Protein AF-A0A7W0WMK8-F1 (afdb_monomer)

Solvent-accessible surface area (backbone atoms only — not comparable to full-atom values): 5780 Å² total; per-residue (Å²): 78,95,92,75,73,55,84,86,83,89,82,89,73,63,17,77,85,85,34,72,88,51,81,57,63,51,68,38,28,40,67,41,52,41,72,72,37,47,83,44,82,88,48,75,66,44,80,40,58,41,63,18,40,52,101,86,43,31,18,86,70,71,33,41,51,69,60,45,53,73,53,32,81,36,51,74,42,69,26,87,66,68,61,69,58,66,74,58,83,79,88,130

Structure (mmCIF, N/CA/C/O backbone):
data_AF-A0A7W0WMK8-F1
#
_entry.id   AF-A0A7W0WMK8-F1
#
loop_
_atom_site.group_PDB
_atom_site.id
_atom_site.type_symbol
_atom_site.label_atom_id
_atom_site.label_alt_id
_atom_site.label_comp_id
_atom_site.label_asym_id
_atom_site.label_entity_id
_atom_site.label_seq_id
_atom_site.pdbx_PDB_ins_code
_atom_site.Cartn_x
_atom_site.Cartn_y
_atom_site.Cartn_z
_atom_site.occupancy
_atom_site.B_iso_or_equiv
_atom_site.auth_seq_id
_atom_site.auth_comp_id
_atom_site.auth_asym_id
_atom_site.auth_atom_id
_atom_site.pdbx_PDB_model_num
ATOM 1 N N . ALA A 1 1 ? -4.040 -7.134 18.610 1.00 60.41 1 ALA A N 1
ATOM 2 C CA . ALA A 1 1 ? -5.401 -7.709 18.603 1.00 60.41 1 ALA A CA 1
ATOM 3 C C . ALA A 1 1 ? -5.991 -7.874 20.006 1.00 60.41 1 ALA A C 1
ATOM 5 O O . ALA A 1 1 ? -6.897 -7.135 20.343 1.00 60.41 1 ALA A O 1
ATOM 6 N N . ARG A 1 2 ? -5.496 -8.777 20.873 1.00 66.19 2 ARG A N 1
ATOM 7 C CA . ARG A 1 2 ? -6.208 -9.127 22.127 1.00 66.19 2 ARG A CA 1
ATOM 8 C C . ARG A 1 2 ? -6.420 -7.971 23.125 1.00 66.19 2 ARG A C 1
ATOM 10 O O . ARG A 1 2 ? -7.390 -8.007 23.866 1.00 66.19 2 ARG A O 1
ATOM 17 N N . ALA A 1 3 ? -5.536 -6.971 23.135 1.00 76.12 3 ALA A N 1
ATOM 18 C CA . ALA A 1 3 ? -5.663 -5.795 24.000 1.00 76.12 3 ALA A CA 1
ATOM 19 C C . ALA A 1 3 ? -6.613 -4.715 23.445 1.00 76.12 3 ALA A C 1
ATOM 21 O O . ALA A 1 3 ? -7.209 -3.985 24.225 1.00 76.12 3 ALA A O 1
ATOM 22 N N . THR A 1 4 ? -6.754 -4.614 22.118 1.00 81.06 4 THR A N 1
ATOM 23 C CA . THR A 1 4 ? -7.455 -3.501 21.449 1.00 81.06 4 THR A CA 1
ATOM 24 C C . THR A 1 4 ? -8.718 -3.921 20.701 1.00 81.06 4 THR A C 1
ATOM 26 O O . THR A 1 4 ? -9.509 -3.073 20.323 1.00 81.06 4 THR A O 1
ATOM 29 N N . GLY A 1 5 ? -8.904 -5.214 20.431 1.00 86.50 5 GLY A N 1
ATOM 30 C CA . GLY A 1 5 ? -9.923 -5.707 19.501 1.00 86.50 5 GLY A CA 1
ATOM 31 C C . GLY A 1 5 ? -9.573 -5.512 18.020 1.00 86.50 5 GLY A C 1
ATOM 32 O O . GLY A 1 5 ? -10.287 -6.038 17.177 1.00 86.50 5 GLY A O 1
ATOM 33 N N . ALA A 1 6 ? -8.465 -4.831 17.697 1.00 85.19 6 ALA A N 1
ATOM 34 C CA . ALA A 1 6 ? -8.078 -4.564 16.312 1.00 85.19 6 ALA A CA 1
ATOM 35 C C . ALA A 1 6 ? -7.773 -5.856 15.537 1.00 85.19 6 ALA A C 1
ATOM 37 O O . ALA A 1 6 ? -7.081 -6.754 16.049 1.00 85.19 6 ALA A O 1
ATOM 38 N N . ILE A 1 7 ? -8.270 -5.906 14.302 1.00 90.19 7 ILE A N 1
ATOM 39 C CA . ILE A 1 7 ? -8.059 -6.982 13.333 1.00 90.19 7 ILE A CA 1
ATOM 40 C C . ILE A 1 7 ? -6.988 -6.520 12.348 1.00 90.19 7 ILE A C 1
ATOM 42 O O . ILE A 1 7 ? -6.994 -5.374 11.916 1.00 90.19 7 ILE A O 1
ATOM 46 N N . PHE A 1 8 ? -6.059 -7.413 12.018 1.00 88.94 8 PHE A N 1
ATOM 47 C CA . PHE A 1 8 ? -4.967 -7.124 11.096 1.00 88.94 8 PHE A CA 1
ATOM 48 C C . PHE A 1 8 ? -4.979 -8.135 9.960 1.00 88.94 8 PHE A C 1
ATOM 50 O O . PHE A 1 8 ? -5.129 -9.336 10.197 1.00 88.94 8 PHE A O 1
ATOM 57 N N . GLU A 1 9 ? -4.766 -7.641 8.748 1.00 93.19 9 GLU A N 1
ATOM 58 C CA . GLU A 1 9 ? -4.561 -8.442 7.550 1.00 93.19 9 GLU A CA 1
ATOM 59 C C . GLU A 1 9 ? -3.207 -8.084 6.937 1.00 93.19 9 GLU A C 1
ATOM 61 O O . GLU A 1 9 ? -2.864 -6.910 6.814 1.00 93.19 9 GLU A O 1
ATOM 66 N N . LEU A 1 10 ? -2.436 -9.101 6.549 1.00 93.00 10 LEU A N 1
ATOM 67 C CA . LEU A 1 10 ? -1.212 -8.908 5.780 1.00 93.00 10 LEU A CA 1
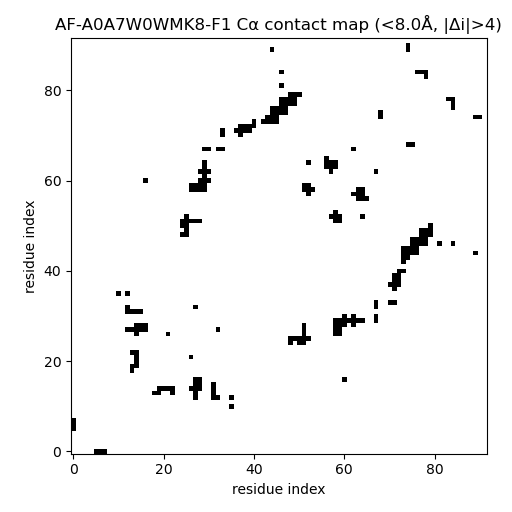ATOM 68 C C . LEU A 1 10 ? -1.527 -9.052 4.288 1.00 93.00 10 LEU A C 1
ATOM 70 O O . LEU A 1 10 ? -1.857 -10.145 3.828 1.00 93.00 10 LEU A O 1
ATOM 74 N N . ILE A 1 11 ? -1.369 -7.967 3.534 1.00 94.81 11 ILE A N 1
ATOM 75 C CA . ILE A 1 11 ? -1.574 -7.946 2.083 1.00 94.81 11 ILE A CA 1
ATOM 76 C C . ILE A 1 11 ? -0.218 -8.114 1.401 1.00 94.81 11 ILE A C 1
ATOM 78 O O . ILE A 1 11 ? 0.646 -7.242 1.480 1.00 94.81 11 ILE A O 1
ATOM 82 N N . ALA A 1 12 ? -0.014 -9.247 0.732 1.00 93.69 12 ALA A N 1
ATOM 83 C CA . ALA A 1 12 ? 1.213 -9.495 -0.015 1.00 93.69 12 ALA A CA 1
ATOM 84 C C . ALA A 1 12 ? 1.181 -8.759 -1.364 1.00 93.69 12 ALA A C 1
ATOM 86 O O . ALA A 1 12 ? 0.339 -9.048 -2.215 1.00 93.69 12 ALA A O 1
ATOM 87 N N . VAL A 1 13 ? 2.129 -7.845 -1.578 1.00 95.81 13 VAL A N 1
ATOM 88 C CA . VAL A 1 13 ? 2.275 -7.086 -2.828 1.00 95.81 13 VAL A CA 1
ATOM 89 C C . VAL A 1 13 ? 3.500 -7.585 -3.588 1.00 95.81 13 VAL A C 1
ATOM 91 O O . VAL A 1 13 ? 4.594 -7.684 -3.035 1.00 95.81 13 VAL A O 1
ATOM 94 N N . SER A 1 14 ? 3.320 -7.924 -4.865 1.00 95.31 14 SER A N 1
ATOM 95 C CA . SER A 1 14 ? 4.426 -8.350 -5.730 1.00 95.31 14 SER A CA 1
ATOM 96 C C . SER A 1 14 ? 5.161 -7.143 -6.302 1.00 95.31 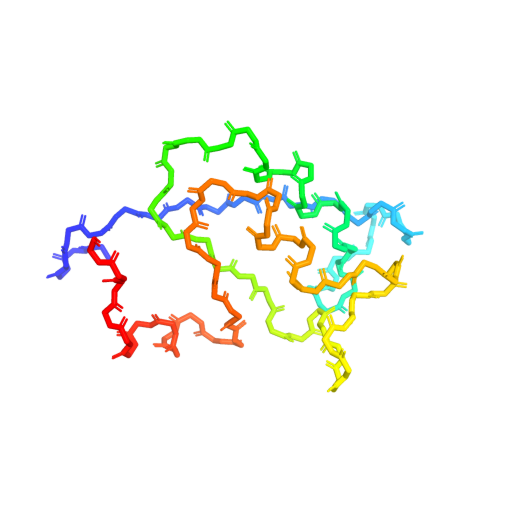14 SER A C 1
ATOM 98 O O . SER A 1 14 ? 4.532 -6.197 -6.771 1.00 95.31 14 SER A O 1
ATOM 100 N N . ASN A 1 15 ? 6.494 -7.196 -6.329 1.00 96.88 15 ASN A N 1
ATOM 101 C CA . ASN A 1 15 ? 7.299 -6.161 -6.967 1.00 96.88 15 ASN A CA 1
ATOM 102 C C . ASN A 1 15 ? 7.158 -6.237 -8.499 1.00 96.88 15 ASN A C 1
ATOM 104 O O . ASN A 1 15 ? 7.728 -7.118 -9.145 1.00 96.88 15 ASN A O 1
ATOM 108 N N . THR A 1 16 ? 6.385 -5.325 -9.086 1.00 96.62 16 THR A N 1
ATOM 109 C CA . THR A 1 16 ? 6.121 -5.280 -10.536 1.00 96.62 16 THR A CA 1
ATOM 110 C C . THR A 1 16 ? 7.233 -4.606 -11.342 1.00 96.62 16 THR A C 1
ATOM 112 O O . THR A 1 16 ? 7.279 -4.787 -12.556 1.00 96.62 16 THR A O 1
ATOM 115 N N . LEU A 1 17 ? 8.139 -3.868 -10.690 1.00 96.81 17 LEU A N 1
ATOM 116 C CA . LEU A 1 17 ? 9.222 -3.123 -11.342 1.00 96.81 17 LEU A CA 1
ATOM 117 C C . LEU A 1 17 ? 10.484 -3.976 -11.514 1.00 96.81 17 LEU A C 1
ATOM 119 O O . LEU A 1 17 ? 11.054 -4.031 -12.600 1.00 96.81 17 LEU A O 1
ATOM 123 N N . PHE A 1 18 ? 10.903 -4.666 -10.451 1.00 96.56 18 PHE A N 1
ATOM 124 C CA . PHE A 1 18 ? 12.104 -5.512 -10.435 1.00 96.56 18 PHE A CA 1
ATOM 125 C C . PHE A 1 18 ? 11.796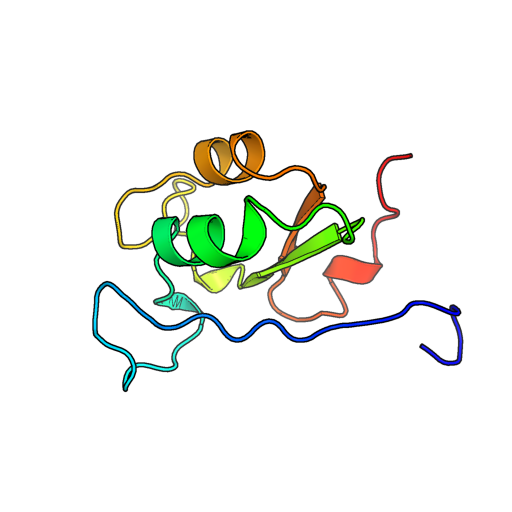 -7.016 -10.520 1.00 96.56 18 PHE A C 1
ATOM 127 O O . PHE A 1 18 ? 12.711 -7.828 -10.654 1.00 96.56 18 PHE A O 1
ATOM 134 N N . GLY A 1 19 ? 10.513 -7.392 -10.470 1.00 95.50 19 GLY A N 1
ATOM 135 C CA . GLY A 1 19 ? 10.033 -8.771 -10.545 1.00 95.50 19 GLY A CA 1
ATOM 136 C C . GLY A 1 19 ? 9.772 -9.408 -9.176 1.00 95.50 19 GLY A C 1
ATOM 137 O O . GLY A 1 19 ? 10.387 -9.063 -8.170 1.00 95.50 19 GLY A O 1
ATOM 138 N N . GLY A 1 20 ? 8.867 -10.393 -9.142 1.00 93.56 20 GLY A N 1
ATOM 139 C CA . GLY A 1 20 ? 8.349 -10.989 -7.900 1.00 93.56 20 GLY A CA 1
ATOM 140 C C . GLY A 1 20 ? 9.358 -11.766 -7.043 1.00 93.56 20 GLY A C 1
ATOM 141 O O . GLY A 1 20 ? 9.037 -12.131 -5.917 1.00 93.56 20 GLY A O 1
ATOM 142 N N . SER A 1 21 ? 10.576 -12.013 -7.536 1.00 95.44 21 SER A N 1
ATOM 143 C CA . SER A 1 21 ? 11.673 -12.561 -6.724 1.00 95.44 21 SER A CA 1
ATOM 144 C C . SER A 1 21 ? 12.337 -11.514 -5.824 1.00 95.44 21 SER A C 1
ATOM 146 O O . SER A 1 21 ? 13.107 -11.878 -4.938 1.00 95.44 21 SER A O 1
ATOM 148 N N . VAL A 1 22 ? 12.082 -10.223 -6.056 1.00 96.44 22 VAL A N 1
ATOM 149 C CA . VAL A 1 22 ? 12.578 -9.124 -5.223 1.00 96.44 22 VAL A CA 1
ATOM 150 C C . VAL A 1 22 ? 11.584 -8.863 -4.096 1.00 96.44 22 VAL A C 1
ATOM 152 O O . VAL A 1 22 ? 10.469 -8.407 -4.334 1.00 96.44 22 VAL A O 1
ATOM 155 N N . THR A 1 23 ? 12.002 -9.142 -2.860 1.00 93.56 23 THR A N 1
ATOM 156 C CA . THR A 1 23 ? 11.135 -9.114 -1.667 1.00 93.56 23 THR A CA 1
ATOM 157 C C . THR A 1 23 ? 11.447 -7.967 -0.700 1.00 93.56 23 THR A C 1
ATOM 159 O O . THR A 1 23 ? 10.933 -7.944 0.415 1.00 93.56 23 THR A O 1
ATOM 162 N N . THR A 1 24 ? 12.318 -7.031 -1.078 1.00 94.38 24 THR A N 1
ATOM 163 C CA . THR A 1 24 ? 12.677 -5.882 -0.235 1.00 94.38 24 THR A CA 1
ATOM 164 C C . THR A 1 24 ? 11.541 -4.862 -0.219 1.00 94.38 24 THR A C 1
ATOM 166 O O . THR A 1 24 ? 11.195 -4.317 -1.265 1.00 94.38 24 THR A O 1
ATOM 169 N N . ALA A 1 25 ? 11.001 -4.571 0.968 1.00 92.00 25 ALA A N 1
ATOM 170 C CA . ALA A 1 25 ? 9.872 -3.654 1.148 1.00 92.00 25 ALA A CA 1
ATOM 171 C C . ALA A 1 25 ? 10.142 -2.248 0.580 1.00 92.00 25 ALA A C 1
ATOM 173 O O . ALA A 1 25 ? 9.303 -1.711 -0.135 1.00 92.00 25 ALA A O 1
ATOM 174 N N . GLY A 1 26 ? 11.348 -1.708 0.794 1.00 94.06 26 GLY A N 1
ATOM 175 C CA . GLY A 1 26 ? 11.756 -0.399 0.266 1.00 94.06 26 GLY A CA 1
ATOM 176 C C . GLY A 1 26 ? 11.892 -0.313 -1.262 1.00 94.06 26 GLY A C 1
ATOM 177 O O . GLY A 1 26 ? 12.178 0.748 -1.798 1.00 94.06 26 GLY A O 1
ATOM 178 N N . LEU A 1 27 ? 11.711 -1.425 -1.984 1.00 96.31 27 LEU A N 1
ATOM 179 C CA . LEU A 1 27 ? 11.724 -1.457 -3.450 1.00 96.31 27 LEU A CA 1
ATOM 180 C C . LEU A 1 27 ? 10.325 -1.654 -4.047 1.00 96.31 27 LEU A C 1
ATOM 182 O O . LEU A 1 27 ? 10.218 -1.873 -5.257 1.00 96.31 27 LEU A O 1
ATOM 186 N N . LEU A 1 28 ? 9.268 -1.642 -3.228 1.00 96.81 28 LEU A N 1
ATOM 187 C CA . LEU A 1 28 ? 7.898 -1.798 -3.705 1.00 96.81 28 LEU A CA 1
ATOM 188 C C . LEU A 1 28 ? 7.464 -0.582 -4.545 1.00 96.81 28 LEU A C 1
ATOM 190 O O . LEU A 1 28 ? 7.566 0.548 -4.071 1.00 96.81 28 LEU A O 1
ATOM 194 N N . PRO A 1 29 ? 6.964 -0.795 -5.776 1.00 97.69 29 PRO A N 1
ATOM 195 C CA . PRO A 1 29 ? 6.435 0.285 -6.608 1.00 97.69 29 PRO A CA 1
ATOM 196 C C . PRO A 1 29 ? 5.119 0.837 -6.052 1.00 97.69 29 PRO A C 1
ATOM 198 O O . PRO A 1 29 ? 4.271 0.062 -5.591 1.00 97.69 29 PRO A O 1
ATOM 201 N N . GLY A 1 30 ? 4.897 2.147 -6.176 1.00 97.88 30 GLY A N 1
ATOM 202 C CA . GLY A 1 30 ? 3.646 2.778 -5.754 1.00 97.88 30 GLY A CA 1
ATOM 203 C C . GLY A 1 30 ? 2.449 2.235 -6.533 1.00 97.88 30 GLY A C 1
ATOM 204 O O . GLY A 1 30 ? 1.400 1.946 -5.958 1.00 97.88 30 GLY A O 1
ATOM 205 N N . THR A 1 31 ? 2.624 1.977 -7.831 1.00 98.06 31 THR A N 1
ATOM 206 C CA . THR A 1 31 ? 1.558 1.425 -8.684 1.00 98.06 31 THR A CA 1
ATOM 207 C C . THR A 1 31 ? 1.141 0.012 -8.274 1.00 98.06 31 THR A C 1
ATOM 209 O O . THR A 1 31 ? -0.030 -0.352 -8.402 1.00 98.06 31 THR A O 1
ATOM 212 N N . ALA A 1 32 ? 2.068 -0.787 -7.733 1.00 97.81 32 ALA A N 1
ATOM 213 C CA . ALA A 1 32 ? 1.762 -2.115 -7.207 1.00 97.81 32 ALA A CA 1
ATOM 214 C C . ALA A 1 32 ? 0.930 -2.027 -5.918 1.00 97.81 32 ALA A C 1
ATOM 216 O O . ALA A 1 32 ? -0.029 -2.784 -5.753 1.00 97.81 32 ALA A O 1
ATOM 217 N N . LEU A 1 33 ? 1.261 -1.077 -5.036 1.00 97.56 33 LEU A N 1
ATOM 218 C CA . LEU A 1 33 ? 0.482 -0.783 -3.831 1.00 97.56 33 LEU A CA 1
ATOM 219 C C . LEU A 1 33 ? -0.924 -0.294 -4.192 1.00 97.56 33 LEU A C 1
ATOM 221 O O . LEU A 1 33 ? -1.905 -0.822 -3.670 1.00 97.56 33 LEU A O 1
ATOM 225 N N . GLN A 1 34 ? -1.040 0.635 -5.146 1.00 97.88 34 GLN A N 1
ATOM 226 C CA . GLN A 1 34 ? -2.332 1.106 -5.646 1.00 97.88 34 GLN A CA 1
ATOM 227 C C . GLN A 1 34 ? -3.184 -0.057 -6.166 1.00 97.88 34 GLN A C 1
ATOM 229 O O . GLN A 1 34 ? -4.349 -0.177 -5.797 1.00 97.88 34 GLN A O 1
ATOM 234 N N . GLY A 1 35 ? -2.613 -0.945 -6.985 1.00 97.44 35 GLY A N 1
ATOM 235 C CA . GLY A 1 35 ? -3.330 -2.110 -7.510 1.00 97.44 35 GLY A CA 1
ATOM 236 C C . GLY A 1 35 ? -3.846 -3.057 -6.420 1.00 97.44 35 GLY A C 1
ATOM 237 O O . GLY A 1 35 ? -4.904 -3.660 -6.588 1.00 97.44 35 GLY A O 1
ATOM 238 N N . ALA A 1 36 ? -3.133 -3.162 -5.296 1.00 97.12 36 ALA A N 1
ATOM 239 C CA . ALA A 1 36 ? -3.535 -3.985 -4.159 1.00 97.12 36 ALA A CA 1
ATOM 240 C C . ALA A 1 36 ? -4.599 -3.320 -3.264 1.00 97.12 36 ALA A C 1
ATOM 242 O O . ALA A 1 36 ? -5.384 -4.029 -2.631 1.00 97.12 36 ALA A O 1
ATOM 243 N N . LEU A 1 37 ? -4.632 -1.984 -3.203 1.00 97.69 37 LEU A N 1
ATOM 244 C CA . LEU A 1 37 ? -5.435 -1.228 -2.233 1.00 97.69 37 LEU A CA 1
ATOM 245 C C . LEU A 1 37 ? -6.643 -0.499 -2.834 1.00 97.69 37 LEU A C 1
ATOM 247 O O . LEU A 1 37 ? -7.638 -0.326 -2.139 1.00 97.69 37 LEU A O 1
ATOM 251 N N . ALA A 1 38 ? -6.621 -0.107 -4.110 1.00 97.19 38 ALA A N 1
ATOM 252 C CA . ALA A 1 38 ? -7.641 0.776 -4.696 1.00 97.19 38 ALA A CA 1
ATOM 253 C C . ALA A 1 38 ? -9.079 0.227 -4.613 1.00 97.19 38 ALA A C 1
ATOM 255 O O . ALA A 1 38 ? -10.035 0.995 -4.554 1.00 97.19 38 ALA A O 1
ATOM 256 N N . ALA A 1 39 ? -9.244 -1.099 -4.596 1.00 96.38 39 ALA A N 1
ATOM 257 C CA . ALA A 1 39 ? -10.549 -1.756 -4.490 1.00 96.38 39 ALA A CA 1
ATOM 258 C C . ALA A 1 39 ? -10.918 -2.198 -3.057 1.00 96.38 39 ALA A C 1
ATOM 260 O O . ALA A 1 39 ? -11.974 -2.799 -2.860 1.00 96.38 39 ALA A O 1
ATOM 261 N N . ARG A 1 40 ? -10.059 -1.947 -2.059 1.00 96.75 40 ARG A N 1
ATOM 262 C CA . ARG A 1 40 ? -10.250 -2.391 -0.670 1.00 96.75 40 ARG A CA 1
ATOM 263 C C . ARG A 1 40 ? -11.095 -1.391 0.108 1.00 96.75 40 ARG A C 1
ATOM 265 O O . ARG A 1 40 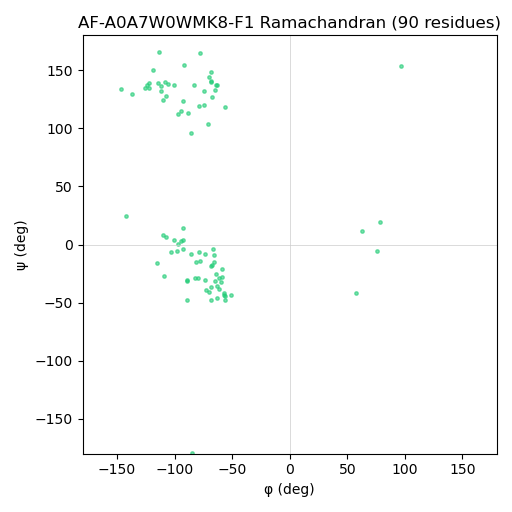? -10.579 -0.420 0.638 1.00 96.75 40 ARG A O 1
ATOM 272 N N . THR A 1 41 ? -12.397 -1.633 0.194 1.00 95.94 41 THR A N 1
ATOM 273 C CA . THR A 1 41 ? -13.338 -0.800 0.974 1.00 95.94 41 THR A CA 1
ATOM 274 C C . THR A 1 41 ? -13.587 -1.326 2.389 1.00 95.94 41 THR A C 1
ATOM 276 O O . THR A 1 41 ? -14.448 -0.822 3.100 1.00 95.94 41 THR A O 1
ATOM 279 N N . ASP A 1 42 ? -12.902 -2.397 2.768 1.00 95.94 42 ASP A N 1
ATOM 280 C CA . ASP A 1 42 ? -13.034 -3.125 4.031 1.00 95.94 42 ASP A CA 1
ATOM 281 C C . ASP A 1 42 ? -11.934 -2.774 5.046 1.00 95.94 42 ASP A C 1
ATOM 283 O O . ASP A 1 42 ? -11.870 -3.373 6.116 1.00 95.94 42 ASP A O 1
ATOM 287 N N . LEU A 1 43 ? -11.068 -1.816 4.707 1.00 95.31 43 LEU A N 1
ATOM 288 C CA . LEU A 1 43 ? -9.959 -1.359 5.535 1.00 95.31 43 LEU A CA 1
ATOM 289 C C . LEU A 1 43 ? -10.215 0.067 6.014 1.00 95.31 43 LEU A C 1
ATOM 291 O O . LEU A 1 43 ? -10.606 0.928 5.233 1.00 95.31 43 LEU A O 1
ATOM 295 N N . GLU A 1 44 ? -9.940 0.317 7.289 1.00 93.31 44 GLU A N 1
ATOM 296 C CA . GLU A 1 44 ? -9.987 1.659 7.886 1.00 93.31 44 GLU A CA 1
ATOM 297 C C . GLU A 1 44 ? -8.631 2.370 7.749 1.00 93.31 44 GLU A C 1
ATOM 299 O O . GLU A 1 44 ? -8.568 3.587 7.597 1.00 93.31 44 GLU A O 1
ATOM 304 N N . LEU A 1 45 ? -7.541 1.594 7.763 1.00 92.44 45 LEU A N 1
ATOM 305 C CA . LEU A 1 45 ? -6.163 2.071 7.727 1.00 92.44 45 LEU A CA 1
ATOM 306 C C . LEU A 1 45 ? -5.278 1.083 6.957 1.00 92.44 45 LEU A C 1
ATOM 308 O O . LEU A 1 45 ? -5.316 -0.123 7.214 1.00 92.44 45 LEU A O 1
ATOM 312 N N . ALA A 1 46 ? -4.438 1.598 6.061 1.00 94.44 46 ALA A N 1
ATOM 313 C CA . ALA A 1 46 ? -3.384 0.852 5.384 1.00 94.44 46 ALA A CA 1
ATOM 314 C C . ALA A 1 46 ? -2.002 1.309 5.871 1.00 94.44 46 ALA A C 1
ATOM 316 O O . ALA A 1 46 ? -1.654 2.486 5.779 1.00 94.44 46 ALA A O 1
ATOM 317 N N . LEU A 1 47 ? -1.196 0.362 6.360 1.00 93.56 47 LEU A N 1
ATOM 318 C CA . LEU A 1 47 ? 0.208 0.607 6.693 1.00 93.56 47 LEU A CA 1
ATOM 319 C C . LEU A 1 47 ? 1.085 0.268 5.493 1.00 93.56 47 LEU A C 1
ATOM 321 O O . LEU A 1 47 ? 1.060 -0.861 4.998 1.00 93.56 47 LEU A O 1
ATOM 325 N N . VAL A 1 48 ? 1.867 1.242 5.042 1.00 93.81 48 VAL A N 1
ATOM 326 C CA . VAL A 1 48 ? 2.780 1.116 3.904 1.00 93.81 48 VAL A CA 1
ATOM 327 C C . VAL A 1 48 ? 4.221 1.256 4.401 1.00 93.81 48 VAL A C 1
ATOM 329 O O . VAL A 1 48 ? 4.476 2.114 5.247 1.00 93.81 48 VAL A O 1
ATOM 332 N N . PRO A 1 49 ? 5.176 0.441 3.907 1.00 93.38 49 PRO A N 1
ATOM 333 C CA . PRO A 1 49 ? 6.575 0.554 4.308 1.00 93.38 49 PRO A CA 1
ATOM 334 C C . PRO A 1 49 ? 7.115 1.961 4.046 1.00 93.38 49 PRO A C 1
ATOM 336 O O . PRO A 1 49 ? 7.168 2.405 2.898 1.00 93.38 49 PRO A O 1
ATOM 339 N N . GLY A 1 50 ? 7.526 2.658 5.104 1.00 93.19 50 GLY A N 1
ATOM 340 C CA . GLY A 1 50 ? 8.049 4.020 4.994 1.00 93.19 50 GLY A CA 1
ATOM 341 C C . GLY A 1 50 ? 9.346 4.094 4.187 1.00 93.19 50 GLY A C 1
ATOM 342 O O . GLY A 1 50 ? 9.631 5.114 3.574 1.00 93.19 50 GLY A O 1
ATOM 343 N N . GLU A 1 51 ? 10.112 3.004 4.128 1.00 93.00 51 GLU A N 1
ATOM 344 C CA . GLU A 1 51 ? 11.340 2.895 3.336 1.00 93.00 51 GLU A CA 1
ATOM 345 C C . GLU A 1 51 ? 11.097 2.773 1.825 1.00 93.00 51 GLU A C 1
ATOM 347 O O . GLU A 1 51 ? 12.063 2.777 1.066 1.00 93.00 51 GLU A O 1
ATOM 352 N N . ALA A 1 52 ? 9.846 2.618 1.372 1.00 95.06 52 ALA A N 1
ATOM 353 C CA . ALA A 1 52 ? 9.512 2.554 -0.056 1.00 95.06 52 ALA A CA 1
ATOM 354 C C . ALA A 1 52 ? 9.483 3.932 -0.735 1.00 95.06 52 ALA A C 1
ATOM 356 O O . ALA A 1 52 ? 9.325 4.008 -1.954 1.00 95.06 52 ALA A O 1
ATOM 357 N N . ILE A 1 53 ? 9.625 5.000 0.052 1.00 96.75 53 ILE A N 1
ATOM 358 C CA . ILE A 1 53 ? 9.500 6.386 -0.384 1.00 96.75 53 ILE A CA 1
ATOM 359 C C . ILE A 1 53 ? 10.798 7.127 -0.068 1.00 96.75 53 ILE A C 1
ATOM 361 O O . ILE A 1 53 ? 11.406 6.920 0.984 1.00 96.75 53 ILE A O 1
ATOM 365 N N . ASN A 1 54 ? 11.242 7.969 -0.996 1.00 95.44 54 ASN A N 1
ATOM 366 C CA . ASN A 1 54 ? 12.394 8.844 -0.795 1.00 95.44 54 ASN A CA 1
ATOM 367 C C . ASN A 1 54 ? 12.013 10.160 -0.086 1.00 95.44 54 ASN A C 1
ATOM 369 O O . ASN A 1 54 ? 10.853 10.407 0.243 1.00 95.44 54 ASN A O 1
ATOM 373 N N . ASP A 1 55 ? 12.999 11.033 0.123 1.00 96.12 55 ASP A N 1
ATOM 374 C CA . ASP A 1 55 ? 12.800 12.321 0.800 1.00 96.12 55 ASP A CA 1
ATOM 375 C C . ASP A 1 55 ? 11.898 13.291 0.004 1.00 96.12 55 ASP A C 1
ATOM 377 O O . ASP A 1 55 ? 11.386 14.263 0.561 1.00 96.12 55 ASP A O 1
ATOM 381 N N . GLU A 1 56 ? 11.667 13.023 -1.286 1.00 97.31 56 GLU A N 1
ATOM 382 C CA . GLU A 1 56 ? 10.760 13.773 -2.158 1.00 97.31 56 GLU A CA 1
ATOM 383 C C . GLU A 1 56 ? 9.330 13.208 -2.219 1.00 97.31 56 GLU A C 1
ATOM 385 O O . GLU A 1 56 ? 8.517 13.715 -2.991 1.00 97.31 56 GLU A O 1
ATOM 390 N N . GLY A 1 57 ? 8.997 12.172 -1.443 1.00 96.88 57 GLY A N 1
ATOM 391 C CA . GLY A 1 57 ? 7.649 11.593 -1.456 1.00 96.88 57 GLY A CA 1
ATOM 392 C C . GLY A 1 57 ? 7.372 10.675 -2.653 1.00 96.88 57 GLY A C 1
ATOM 393 O O . GLY A 1 57 ? 6.212 10.422 -2.979 1.00 96.88 57 GLY A O 1
ATOM 394 N N . LEU A 1 58 ? 8.412 10.169 -3.325 1.00 98.19 58 LEU A N 1
ATOM 395 C CA . LEU A 1 58 ? 8.300 9.321 -4.514 1.00 98.19 58 LEU A CA 1
ATOM 396 C C . LEU A 1 58 ? 8.675 7.862 -4.242 1.00 98.19 58 LEU A C 1
ATOM 398 O O . LEU A 1 58 ? 9.672 7.561 -3.583 1.00 98.19 58 LEU A O 1
ATOM 402 N N . PHE A 1 59 ? 7.905 6.961 -4.847 1.00 97.94 59 PHE A N 1
ATOM 403 C CA . PHE A 1 59 ? 8.247 5.551 -5.008 1.00 97.94 59 PHE A CA 1
ATOM 404 C C . PHE A 1 59 ? 9.257 5.350 -6.152 1.00 97.94 59 PHE A C 1
ATOM 406 O O . PHE A 1 59 ? 9.426 6.203 -7.027 1.00 97.94 59 PHE A O 1
ATOM 413 N N . MET A 1 60 ? 9.884 4.168 -6.207 1.00 96.75 60 MET A N 1
ATOM 414 C CA . MET A 1 60 ? 10.877 3.811 -7.241 1.00 96.75 60 MET A CA 1
ATOM 415 C C . MET A 1 60 ? 10.347 3.876 -8.687 1.00 96.75 60 MET A C 1
ATOM 417 O O . MET A 1 60 ? 11.136 3.981 -9.625 1.00 96.75 60 MET A O 1
ATOM 421 N N . ASP A 1 61 ? 9.030 3.803 -8.887 1.00 97.56 61 ASP A N 1
ATOM 422 C CA . ASP A 1 61 ? 8.357 3.928 -10.185 1.00 97.56 61 ASP A CA 1
ATOM 423 C C . ASP A 1 61 ? 7.898 5.363 -10.510 1.00 97.56 61 ASP A C 1
ATOM 425 O O . ASP A 1 61 ? 7.138 5.564 -11.457 1.00 97.56 61 ASP A O 1
ATOM 429 N N . ASN A 1 62 ? 8.382 6.366 -9.766 1.00 97.75 62 ASN A N 1
ATOM 430 C CA . ASN A 1 62 ? 8.003 7.784 -9.852 1.00 97.75 62 ASN A CA 1
ATOM 431 C C . ASN A 1 62 ? 6.533 8.084 -9.522 1.00 97.75 62 ASN A C 1
ATOM 433 O O . ASN A 1 62 ? 6.069 9.200 -9.765 1.00 97.75 62 ASN A O 1
ATOM 437 N N . MET A 1 63 ? 5.785 7.125 -8.976 1.00 98.12 63 MET A N 1
ATOM 438 C CA . MET A 1 63 ? 4.498 7.435 -8.365 1.00 98.12 63 MET A CA 1
ATOM 439 C C . MET A 1 63 ? 4.743 8.250 -7.090 1.00 98.12 63 MET A C 1
ATOM 441 O O . MET A 1 63 ? 5.682 7.955 -6.354 1.00 98.12 63 MET A O 1
ATOM 445 N N . SER A 1 64 ? 3.925 9.270 -6.828 1.00 98.19 64 SER A N 1
ATOM 446 C CA . SER A 1 64 ? 4.014 10.035 -5.583 1.00 98.19 64 SER A CA 1
ATOM 447 C C . SER A 1 64 ? 3.097 9.458 -4.508 1.00 98.19 64 SER A C 1
ATOM 449 O O . SER A 1 64 ? 2.083 8.821 -4.819 1.00 98.19 64 SER A O 1
ATOM 451 N N . LEU A 1 65 ? 3.448 9.687 -3.245 1.00 97.75 65 LEU A N 1
ATOM 452 C CA . LEU A 1 65 ? 2.612 9.324 -2.105 1.00 97.75 65 LEU A CA 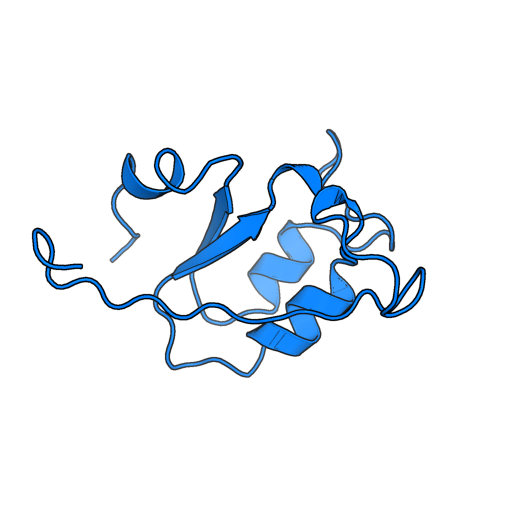1
ATOM 453 C C . LEU A 1 65 ? 1.232 9.974 -2.197 1.00 97.75 65 LEU A C 1
ATOM 455 O O . LEU A 1 65 ? 0.228 9.292 -2.024 1.00 97.75 65 LEU A O 1
ATOM 459 N N . GLU A 1 66 ? 1.170 11.253 -2.55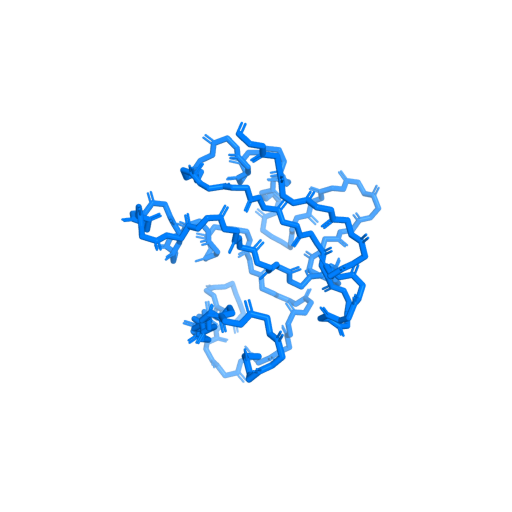9 1.00 98.00 66 GLU A N 1
ATOM 460 C CA . GLU A 1 66 ? -0.086 12.004 -2.641 1.00 98.00 66 GLU A CA 1
ATOM 461 C C . GLU A 1 66 ? -1.023 11.417 -3.705 1.00 98.00 66 GLU A C 1
ATOM 463 O O . GLU A 1 66 ? -2.241 11.381 -3.526 1.00 98.00 66 GLU A O 1
ATOM 468 N N . LEU A 1 67 ? -0.470 10.923 -4.820 1.00 98.25 67 LEU A N 1
ATOM 469 C CA . LEU A 1 67 ? -1.258 10.227 -5.837 1.00 98.25 67 LEU A CA 1
ATOM 470 C C . LEU A 1 67 ? -1.785 8.885 -5.331 1.00 98.25 67 LEU A C 1
ATOM 472 O O . LEU A 1 67 ? -2.896 8.503 -5.696 1.00 98.25 67 LEU A O 1
ATOM 476 N N . LEU A 1 68 ? -1.009 8.169 -4.514 1.00 98.06 68 LEU A N 1
ATOM 477 C CA . LEU A 1 68 ? -1.453 6.913 -3.915 1.00 98.06 68 LEU A CA 1
ATOM 478 C C . LEU A 1 68 ? -2.568 7.164 -2.899 1.00 98.06 68 LEU A C 1
ATOM 480 O O . LEU A 1 68 ? -3.602 6.509 -2.983 1.00 98.06 68 LEU A O 1
ATOM 484 N N . GLU A 1 69 ? -2.389 8.137 -2.006 1.00 97.62 69 GLU A N 1
ATOM 485 C CA . GLU A 1 69 ? -3.391 8.562 -1.022 1.00 97.62 69 GLU A CA 1
ATOM 486 C C . GLU A 1 69 ? -4.707 8.966 -1.694 1.00 97.62 69 GLU A C 1
ATOM 488 O O . GLU A 1 69 ? -5.776 8.524 -1.284 1.00 97.62 69 GLU A O 1
ATOM 493 N N . ALA A 1 70 ? -4.645 9.733 -2.785 1.00 97.81 70 ALA A N 1
ATOM 494 C CA . ALA A 1 70 ? -5.832 10.123 -3.544 1.00 97.81 70 ALA A CA 1
ATOM 495 C C . ALA A 1 70 ? -6.508 8.954 -4.290 1.00 97.81 70 ALA A C 1
ATOM 497 O O . ALA A 1 70 ? -7.663 9.076 -4.707 1.00 97.81 70 ALA A O 1
ATOM 498 N N . ALA A 1 71 ? -5.798 7.844 -4.507 1.00 97.50 71 ALA A N 1
ATOM 499 C CA . ALA A 1 71 ? -6.264 6.701 -5.290 1.00 97.50 71 ALA A CA 1
ATOM 500 C C . ALA A 1 71 ? -6.832 5.550 -4.445 1.00 97.50 71 ALA A C 1
ATOM 502 O O . ALA A 1 71 ? -7.333 4.577 -5.019 1.00 97.50 71 ALA A O 1
ATOM 503 N N . VAL A 1 72 ? -6.754 5.629 -3.115 1.00 97.75 72 VAL A N 1
ATOM 504 C CA . VAL A 1 72 ? -7.222 4.579 -2.200 1.00 97.75 72 VAL A CA 1
ATOM 505 C C . VAL A 1 72 ? -8.333 5.102 -1.280 1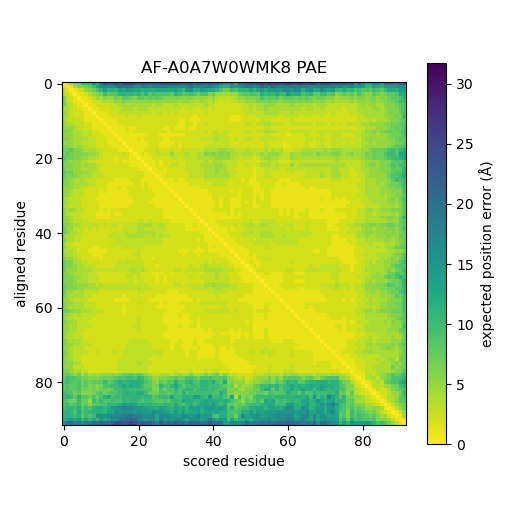.00 97.75 72 VAL A C 1
ATOM 507 O O . VAL A 1 72 ? -8.382 6.294 -0.989 1.00 97.75 72 VAL A O 1
ATOM 510 N N . PRO A 1 73 ? -9.273 4.245 -0.842 1.00 97.06 73 PRO A N 1
ATOM 511 C CA . PRO A 1 73 ? -10.452 4.700 -0.101 1.00 97.06 73 PRO A CA 1
ATOM 512 C C . PRO A 1 73 ? -10.239 4.837 1.416 1.00 97.06 73 PRO A C 1
ATOM 514 O O . PRO A 1 73 ? -11.143 5.309 2.101 1.00 97.06 73 PRO A O 1
ATOM 517 N N . MET A 1 74 ? -9.101 4.384 1.945 1.00 96.06 74 MET A N 1
ATOM 518 C CA . MET A 1 74 ? -8.789 4.355 3.377 1.00 96.06 74 MET A CA 1
ATOM 519 C C . MET A 1 74 ? -7.642 5.309 3.725 1.00 96.06 74 MET A C 1
ATOM 521 O O . MET A 1 74 ? -6.894 5.732 2.844 1.00 96.06 74 MET A O 1
ATOM 525 N N . GLU A 1 75 ? -7.462 5.603 5.015 1.00 94.94 75 GLU A N 1
ATOM 526 C CA . GLU A 1 75 ? -6.281 6.335 5.485 1.00 94.94 75 GLU A CA 1
ATOM 527 C C . GLU A 1 75 ? -5.011 5.517 5.200 1.00 94.94 75 GLU A C 1
ATOM 529 O O . GLU A 1 75 ? -4.973 4.304 5.426 1.00 94.94 75 GLU A O 1
ATOM 534 N N . LEU A 1 76 ? -3.956 6.173 4.719 1.00 94.31 76 LEU A N 1
ATOM 535 C CA . LEU A 1 76 ? -2.655 5.558 4.479 1.00 94.31 76 LEU A CA 1
ATOM 536 C C . LEU A 1 76 ? -1.642 6.137 5.465 1.00 94.31 76 LEU A C 1
ATOM 538 O O . LEU A 1 76 ? -1.552 7.350 5.631 1.00 94.31 76 LEU A O 1
ATOM 542 N N . ARG A 1 77 ? -0.865 5.270 6.119 1.00 93.38 77 ARG A N 1
ATOM 543 C CA . ARG A 1 77 ? 0.265 5.681 6.961 1.00 93.38 77 ARG A CA 1
ATOM 544 C C . ARG A 1 77 ? 1.542 4.990 6.551 1.00 93.38 77 ARG A C 1
ATOM 546 O O . ARG A 1 77 ? 1.579 3.770 6.383 1.00 93.38 77 ARG A O 1
ATOM 553 N N . LEU A 1 78 ? 2.606 5.777 6.475 1.00 92.38 78 LEU A N 1
ATOM 554 C CA . LEU A 1 78 ? 3.952 5.242 6.394 1.00 92.38 78 LEU A CA 1
ATOM 555 C C . LEU A 1 78 ? 4.367 4.704 7.757 1.00 92.38 78 LEU A C 1
ATOM 557 O O . LEU A 1 78 ? 4.205 5.374 8.775 1.00 92.38 78 LEU A O 1
ATOM 561 N N . SER A 1 79 ? 4.913 3.498 7.758 1.00 88.94 79 SER A N 1
ATOM 562 C CA . SER A 1 79 ? 5.378 2.819 8.958 1.00 88.94 79 SER A CA 1
ATOM 563 C C . SER A 1 79 ? 6.716 2.159 8.669 1.00 88.94 79 SER A C 1
ATOM 565 O O . SER A 1 79 ? 6.869 1.459 7.667 1.00 88.94 79 SER A O 1
ATOM 567 N N . LYS A 1 80 ? 7.690 2.408 9.539 1.00 80.94 80 LYS A N 1
ATOM 568 C CA . LYS A 1 80 ? 8.974 1.703 9.569 1.00 80.94 80 LYS A CA 1
ATOM 569 C C . LYS A 1 80 ? 8.894 0.475 10.465 1.00 80.94 80 LYS A C 1
ATOM 571 O O . LYS A 1 80 ? 9.592 -0.507 10.222 1.00 80.94 80 LYS A O 1
ATOM 576 N N . ASP A 1 81 ? 8.055 0.515 11.507 1.00 77.44 81 ASP A N 1
ATOM 577 C CA . ASP A 1 81 ? 8.064 -0.533 12.527 1.00 77.44 81 ASP A CA 1
ATOM 578 C C . ASP A 1 81 ? 6.727 -0.981 13.133 1.00 77.44 81 ASP A C 1
ATOM 580 O O . ASP A 1 81 ? 6.766 -1.577 14.192 1.00 77.44 81 ASP A O 1
ATOM 584 N N . PHE A 1 82 ? 5.561 -0.857 12.507 1.00 71.69 82 PHE A N 1
ATOM 5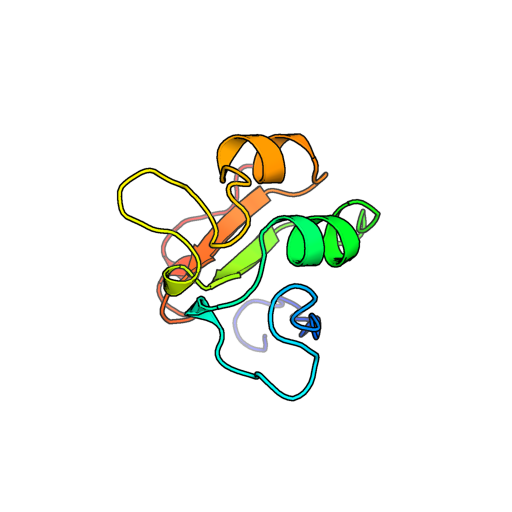85 C CA . PHE A 1 82 ? 4.233 -1.237 13.046 1.00 71.69 82 PHE A CA 1
ATOM 586 C C . PHE A 1 82 ? 3.809 -0.568 14.368 1.00 71.69 82 PHE A C 1
ATOM 588 O O . PHE A 1 82 ? 2.641 -0.223 14.513 1.00 71.69 82 PHE A O 1
ATOM 595 N N . ILE A 1 83 ? 4.694 -0.414 15.351 1.00 74.81 83 ILE A N 1
ATOM 596 C CA . ILE A 1 83 ? 4.438 0.224 16.638 1.00 74.81 83 ILE A CA 1
ATOM 597 C C . ILE A 1 83 ? 4.320 1.731 16.443 1.00 74.81 83 ILE A C 1
ATOM 599 O O . ILE A 1 83 ? 3.422 2.334 17.030 1.00 74.81 83 ILE A O 1
ATOM 603 N N . ASP A 1 84 ? 5.149 2.315 15.579 1.00 79.12 84 ASP A N 1
ATOM 604 C CA . ASP A 1 84 ? 5.066 3.715 15.171 1.00 79.12 84 ASP A CA 1
ATOM 605 C C . ASP A 1 84 ? 3.659 4.111 14.705 1.00 79.12 84 ASP A C 1
ATOM 607 O O . ASP A 1 84 ? 3.110 5.119 15.148 1.00 79.12 84 ASP A O 1
ATOM 611 N N . ALA A 1 85 ? 3.021 3.259 13.909 1.00 70.56 85 ALA A N 1
ATOM 612 C CA . ALA A 1 85 ? 1.693 3.490 13.367 1.00 70.56 85 ALA A CA 1
ATOM 613 C C . ALA A 1 85 ? 0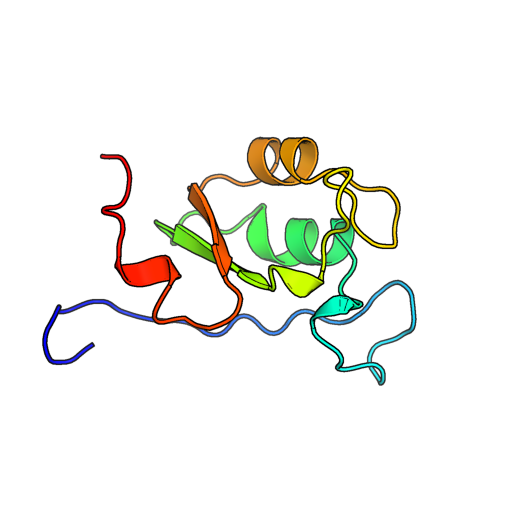.575 3.488 14.423 1.00 70.56 85 ALA A C 1
ATOM 615 O O . ALA A 1 85 ? -0.523 3.977 14.147 1.00 70.56 85 ALA A O 1
ATOM 616 N N . LEU A 1 86 ? 0.835 2.937 15.615 1.00 72.69 86 LEU A N 1
ATOM 617 C CA . LEU A 1 86 ? -0.126 2.831 16.717 1.00 72.69 86 LEU A CA 1
ATOM 618 C C . LEU A 1 86 ? -0.057 4.008 17.697 1.00 72.69 86 LEU A C 1
ATOM 620 O O . LEU A 1 86 ? -0.851 4.047 18.640 1.00 72.69 86 LEU A O 1
ATOM 624 N N . HIS A 1 87 ? 0.883 4.940 17.521 1.00 74.31 87 HIS A N 1
ATOM 625 C CA . HIS A 1 87 ? 0.990 6.107 18.396 1.00 74.31 87 HIS A CA 1
ATOM 626 C C . HIS A 1 87 ? -0.106 7.145 18.145 1.00 74.31 87 HIS A C 1
ATOM 628 O O . HIS A 1 87 ? -0.551 7.783 19.102 1.00 74.31 87 HIS A O 1
ATOM 634 N N . ASP A 1 88 ? -0.587 7.252 16.907 1.00 72.06 88 ASP A N 1
ATOM 635 C CA . ASP A 1 88 ? -1.594 8.236 16.523 1.00 72.06 88 ASP A CA 1
ATOM 636 C C . ASP A 1 88 ? -2.977 7.586 16.327 1.00 72.06 88 ASP A C 1
ATOM 638 O O . ASP A 1 88 ? -3.084 6.509 15.733 1.00 72.06 88 ASP A O 1
ATOM 642 N N . PRO A 1 89 ? -4.074 8.204 16.796 1.00 66.19 89 PRO A N 1
ATOM 643 C CA . PRO A 1 89 ? -5.425 7.723 16.511 1.00 66.19 89 PRO A CA 1
ATOM 644 C C . PRO A 1 89 ? -5.777 7.903 15.026 1.00 66.19 89 PRO A C 1
ATOM 646 O O . PRO A 1 89 ? -5.300 8.838 14.387 1.00 66.19 89 PRO A O 1
ATOM 649 N N . VAL A 1 90 ? -6.600 7.008 14.470 1.00 67.19 90 VAL A N 1
ATOM 650 C CA . VAL A 1 90 ? -7.156 7.118 13.102 1.00 67.19 90 VAL A CA 1
ATOM 651 C C . VAL A 1 90 ? -8.141 8.287 13.044 1.00 67.19 90 VAL A C 1
ATOM 653 O O . VAL A 1 90 ? -8.867 8.519 14.019 1.00 67.19 90 VAL A O 1
ATOM 656 N N . ALA A 1 91 ? -8.146 9.044 11.944 1.00 67.50 91 ALA A N 1
ATOM 657 C CA . ALA A 1 91 ? -9.122 10.115 11.756 1.00 67.50 91 ALA A CA 1
ATOM 658 C C . ALA A 1 91 ? -10.541 9.520 11.654 1.00 67.50 91 ALA A C 1
ATOM 660 O O . ALA A 1 91 ? -10.752 8.524 10.968 1.00 67.50 91 ALA A O 1
ATOM 661 N N . ALA A 1 92 ? -11.490 10.103 12.395 1.00 52.25 92 ALA A N 1
ATOM 662 C CA . ALA A 1 92 ? -12.869 9.615 12.500 1.00 52.25 92 ALA A CA 1
ATOM 663 C C . ALA A 1 92 ? -13.736 9.958 11.281 1.00 52.25 92 ALA A C 1
ATOM 665 O O . ALA A 1 92 ? -13.536 11.055 10.709 1.00 52.25 92 ALA A O 1
#

Sequence (92 aa):
ARATGAIFELIAVSNTLFGGSVTTAGLLPGTALQGALAARTDLELALVPGEAINDEGLFMDNMSLELLEAAVPMELRLSKDFIDALHDPVAA

Mean predicted aligned error: 4.27 Å

Radius of gyration: 13.25 Å; Cα contacts (8 Å, |Δi|>4): 126; chains: 1; bounding box: 26×26×35 Å

Nearest PDB structures (foldseek):
  8sh8-assembly2_B  TM=4.149E-01  e=2.610E+00  Severe acute respiratory syndrome coronavirus 2
  8tv7-assembly1_A  TM=3.914E-01  e=3.191E+00  Severe acute respiratory syndrome coronavirus 2

Foldseek 3Di:
DVVPPDDDDDQDFAAPPVGRVDDDLLQRALVSVLVRALPDPPDQEDEGALSQADPQQAGPVRDGVVNSCVRGDHHYDHDNDVVVVVPDDRDD

Secondary structure (DSSP, 8-state):
-TTT-----------TTT-TT---GGG--HHHHHHHHTT--S-SEEEEEGGGS-TTSB-TTS-BHHHHHHHSSSEEEEESSSSGGGSSPPP-

pLDDT: mean 90.95, std 10.2, range [52.25, 98.25]